Protein AF-A0A972JB15-F1 (afdb_monomer_lite)

Secondary structure (DSSP, 8-state):
--EEETTEE--SSS----TT-EEEETTEEEE-PPP---

Radius of gyration: 10.82 Å; chains: 1; bounding box: 26×16×28 Å

pLDDT: mean 92.48, std 8.55, range [61.16, 97.88]

Organism: NCBI:txid666964

Foldseek 3Di:
DLKDKQNHDDPDPDDPDDAQIWIDHDPDIDHHHDDPDD

Sequence (38 aa):
GQVEVDGKVEARKRAKLRAGQRVRFGREEIELVSAETR

Structure (mmCIF, N/CA/C/O backbone):
data_AF-A0A972JB15-F1
#
_entry.id   AF-A0A972JB15-F1
#
loop_
_atom_site.group_PDB
_atom_site.id
_atom_site.type_symbol
_atom_site.label_atom_id
_atom_site.label_alt_id
_atom_site.label_comp_id
_atom_site.label_asym_id
_atom_site.label_entity_id
_atom_site.label_seq_id
_atom_site.pdbx_PDB_ins_code
_atom_site.Cartn_x
_atom_site.Cartn_y
_atom_site.Cartn_z
_atom_site.occupancy
_atom_site.B_iso_or_equiv
_atom_site.auth_seq_id
_atom_site.auth_comp_id
_atom_site.auth_asym_id
_atom_site.auth_atom_id
_atom_site.pdbx_PDB_model_num
ATOM 1 N N . GLY A 1 1 ? -9.547 1.053 6.277 1.00 66.06 1 GLY A N 1
ATOM 2 C CA . GLY A 1 1 ? -9.468 -0.235 5.567 1.00 66.06 1 GLY A CA 1
ATOM 3 C C . GLY A 1 1 ? -8.593 -1.179 6.358 1.00 66.06 1 GLY A C 1
ATOM 4 O O . GLY A 1 1 ? -7.942 -0.741 7.291 1.00 66.06 1 GLY A O 1
ATOM 5 N N . GLN A 1 2 ? -8.557 -2.456 5.994 1.00 87.94 2 GLN A N 1
ATOM 6 C CA . GLN A 1 2 ? -7.568 -3.404 6.537 1.00 87.94 2 GLN A CA 1
ATOM 7 C C . GLN A 1 2 ? -6.154 -3.182 5.950 1.00 87.94 2 GLN A C 1
ATOM 9 O O . GLN A 1 2 ? -5.221 -3.894 6.304 1.00 87.94 2 GLN A O 1
ATOM 14 N N . VAL A 1 3 ? -6.022 -2.215 5.032 1.00 95.94 3 VAL A N 1
ATOM 15 C CA . VAL A 1 3 ? -4.782 -1.838 4.350 1.00 95.94 3 VAL A CA 1
ATOM 16 C C . VAL A 1 3 ? -4.204 -0.573 4.980 1.00 95.94 3 VAL A C 1
ATOM 18 O O . VAL A 1 3 ? -4.921 0.417 5.166 1.00 95.94 3 VAL A O 1
ATOM 21 N N . GLU A 1 4 ? -2.904 -0.594 5.237 1.00 96.88 4 GLU A N 1
ATOM 22 C CA . GLU A 1 4 ? -2.101 0.558 5.634 1.00 96.88 4 GLU A CA 1
ATOM 23 C C . GLU A 1 4 ? -1.085 0.895 4.545 1.00 96.88 4 GLU A C 1
ATOM 25 O O . GLU A 1 4 ? -0.513 0.001 3.927 1.00 96.88 4 GLU A O 1
ATOM 30 N N . VAL A 1 5 ? -0.856 2.187 4.323 1.00 97.19 5 VAL A N 1
ATOM 31 C CA . VAL A 1 5 ? 0.204 2.703 3.453 1.00 97.19 5 VAL A CA 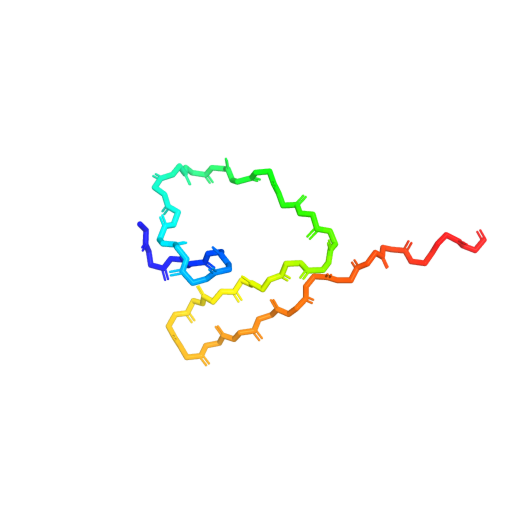1
ATOM 32 C C . VAL A 1 5 ? 1.105 3.582 4.309 1.00 97.19 5 VAL A C 1
ATOM 34 O O . VAL A 1 5 ? 0.624 4.532 4.929 1.00 97.19 5 VAL A O 1
ATOM 37 N N . ASP A 1 6 ? 2.387 3.235 4.394 1.00 96.62 6 ASP A N 1
ATOM 38 C CA . ASP A 1 6 ? 3.388 3.902 5.238 1.00 96.62 6 ASP A CA 1
ATOM 39 C C . ASP A 1 6 ? 2.921 4.055 6.702 1.00 96.62 6 ASP A C 1
ATOM 41 O O . ASP A 1 6 ? 3.045 5.112 7.324 1.00 96.62 6 ASP A O 1
ATOM 45 N N . GLY A 1 7 ? 2.302 2.999 7.241 1.00 95.56 7 GLY A N 1
ATOM 46 C CA . GLY A 1 7 ? 1.786 2.952 8.614 1.00 95.56 7 GLY A CA 1
ATOM 47 C C . GLY A 1 7 ? 0.482 3.723 8.851 1.00 95.56 7 GLY A C 1
ATOM 48 O O . GLY A 1 7 ? 0.014 3.798 9.986 1.00 95.56 7 GLY A O 1
ATOM 49 N N . LYS A 1 8 ? -0.135 4.298 7.810 1.00 95.50 8 LYS A N 1
ATOM 50 C CA . LYS A 1 8 ? -1.434 4.980 7.910 1.00 95.50 8 LYS A CA 1
ATOM 51 C C . LYS A 1 8 ? -2.528 4.143 7.267 1.00 95.50 8 LYS A C 1
ATOM 53 O O . LYS A 1 8 ? -2.421 3.761 6.105 1.00 95.50 8 LYS A O 1
ATOM 58 N N . VAL A 1 9 ? -3.615 3.910 7.998 1.00 95.81 9 VAL A N 1
ATOM 59 C CA . VAL A 1 9 ? -4.797 3.214 7.473 1.00 95.81 9 VAL A CA 1
ATOM 60 C C . VAL A 1 9 ? -5.363 3.981 6.275 1.00 95.81 9 VAL A C 1
ATOM 62 O O . VAL A 1 9 ? -5.772 5.134 6.410 1.00 95.81 9 VAL A O 1
ATOM 65 N N . GLU A 1 10 ? -5.444 3.338 5.107 1.00 96.00 10 GLU A N 1
ATOM 66 C CA . GLU A 1 10 ? -6.101 3.927 3.938 1.00 96.00 10 GLU A CA 1
ATOM 67 C C . GLU A 1 10 ? -7.616 3.684 4.024 1.00 96.00 10 GLU A C 1
ATOM 69 O O . GLU A 1 10 ? -8.110 2.569 4.254 1.00 96.00 10 GLU A O 1
ATOM 74 N N . ALA A 1 11 ? -8.371 4.769 3.882 1.00 93.88 11 ALA A N 1
ATOM 75 C CA . ALA A 1 11 ? -9.825 4.777 3.994 1.00 93.88 11 ALA A CA 1
ATOM 76 C C . ALA A 1 11 ? -10.512 4.751 2.622 1.00 93.88 11 ALA A C 1
ATOM 78 O O . ALA A 1 11 ? -11.668 4.342 2.517 1.00 93.88 11 ALA A O 1
ATOM 79 N N . ARG A 1 12 ? -9.815 5.163 1.558 1.00 93.88 12 ARG A N 1
ATOM 80 C CA . ARG A 1 12 ? -10.348 5.182 0.196 1.00 93.88 12 ARG A CA 1
ATOM 81 C C . ARG A 1 12 ? -10.212 3.817 -0.456 1.00 93.88 12 ARG A C 1
ATOM 83 O O . ARG A 1 12 ? -9.226 3.110 -0.288 1.00 93.88 12 ARG A O 1
ATOM 90 N N . LYS A 1 13 ? -11.165 3.504 -1.332 1.00 92.19 13 LYS A N 1
ATOM 91 C CA . LYS A 1 13 ? -11.114 2.300 -2.173 1.00 92.19 13 LYS A CA 1
ATOM 92 C C . LYS A 1 13 ? -9.907 2.279 -3.126 1.00 92.19 13 LYS A C 1
ATOM 94 O O . LYS A 1 13 ? -9.487 1.206 -3.540 1.00 92.19 13 LYS A O 1
ATOM 99 N N . ARG A 1 14 ? -9.382 3.447 -3.526 1.00 94.00 14 ARG A N 1
ATOM 100 C CA . ARG A 1 14 ? -8.223 3.568 -4.426 1.00 94.00 14 ARG A CA 1
ATOM 101 C C . ARG A 1 14 ? -7.209 4.563 -3.870 1.00 94.00 14 ARG A C 1
ATOM 103 O O . ARG A 1 14 ? -7.476 5.765 -3.848 1.00 94.00 14 ARG A O 1
ATOM 110 N N . ALA A 1 15 ? -6.048 4.054 -3.475 1.00 92.75 15 ALA A N 1
ATOM 111 C CA . ALA A 1 15 ? -4.886 4.861 -3.129 1.00 92.75 15 ALA A CA 1
ATOM 112 C C . ALA A 1 15 ? -4.086 5.224 -4.386 1.00 92.75 15 ALA A C 1
ATOM 114 O O . ALA A 1 15 ? -3.970 4.432 -5.320 1.00 92.75 15 ALA A O 1
ATOM 115 N N . LYS A 1 16 ? -3.486 6.416 -4.394 1.00 94.75 16 LYS A N 1
ATOM 116 C CA . LYS A 1 16 ? -2.437 6.762 -5.359 1.00 94.75 16 LYS A CA 1
ATOM 117 C C . LYS A 1 16 ? -1.102 6.302 -4.780 1.00 94.75 16 LYS A C 1
ATOM 119 O O . LYS A 1 16 ? -0.486 7.047 -4.029 1.00 94.75 16 LYS A O 1
ATOM 124 N N . LEU A 1 17 ? -0.696 5.090 -5.132 1.00 95.44 17 LEU A N 1
ATOM 125 C CA . LEU A 1 17 ? 0.549 4.484 -4.670 1.00 95.44 17 LEU A CA 1
ATOM 126 C C . LEU A 1 17 ? 1.763 5.001 -5.455 1.00 95.44 17 LEU A C 1
ATOM 128 O O . LEU A 1 17 ? 1.639 5.395 -6.620 1.00 95.44 17 LEU 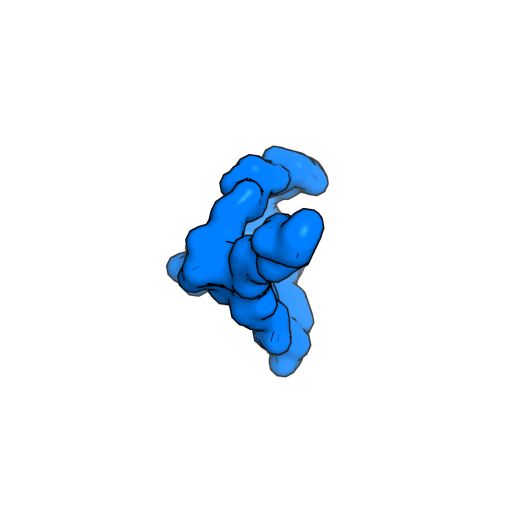A O 1
ATOM 132 N N . ARG A 1 18 ? 2.926 5.033 -4.811 1.00 96.00 18 ARG A N 1
ATOM 133 C CA . ARG A 1 18 ? 4.208 5.494 -5.355 1.00 96.00 18 ARG A CA 1
ATOM 134 C C . ARG A 1 18 ? 5.313 4.509 -4.986 1.00 96.00 18 ARG A C 1
ATOM 136 O O . ARG A 1 18 ? 5.219 3.827 -3.971 1.00 96.00 18 ARG A O 1
ATOM 143 N N . ALA A 1 19 ? 6.355 4.458 -5.812 1.00 96.75 19 ALA A N 1
ATOM 144 C CA . ALA A 1 19 ? 7.567 3.726 -5.468 1.00 96.75 19 ALA A CA 1
ATOM 145 C C . ALA A 1 19 ? 8.179 4.278 -4.164 1.00 96.75 19 ALA A C 1
ATOM 147 O O . ALA A 1 19 ? 8.070 5.474 -3.888 1.00 96.75 19 ALA A O 1
ATOM 148 N N . GLY A 1 20 ? 8.794 3.400 -3.376 1.00 96.38 20 GLY A N 1
ATOM 149 C CA . GLY A 1 20 ? 9.340 3.669 -2.045 1.00 96.38 20 GLY A CA 1
ATOM 150 C C . GLY A 1 20 ? 8.332 3.538 -0.898 1.00 96.38 20 GLY A C 1
ATOM 151 O O . GLY A 1 20 ? 8.740 3.566 0.258 1.00 96.38 20 GLY A O 1
ATOM 152 N N . GLN A 1 21 ? 7.035 3.389 -1.183 1.00 97.38 21 GLN A N 1
ATOM 153 C CA . GLN A 1 21 ? 6.027 3.201 -0.137 1.00 97.38 21 GLN A CA 1
ATOM 154 C C . GLN A 1 21 ? 5.925 1.743 0.311 1.00 97.38 21 GLN A C 1
ATOM 156 O O . GLN A 1 21 ? 6.185 0.822 -0.467 1.00 97.38 21 GLN A O 1
ATOM 161 N N . ARG A 1 22 ? 5.449 1.537 1.540 1.00 97.88 22 ARG A N 1
ATOM 162 C CA . ARG A 1 22 ? 5.127 0.217 2.097 1.00 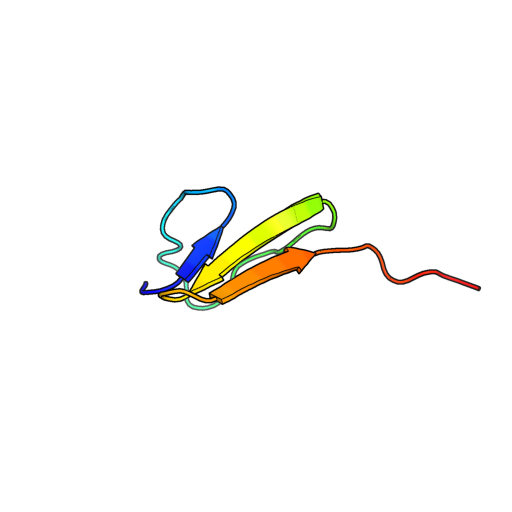97.88 22 ARG A CA 1
ATOM 163 C C . ARG A 1 22 ? 3.633 0.050 2.279 1.00 97.88 22 ARG A C 1
ATOM 165 O O . ARG A 1 22 ? 2.977 0.874 2.913 1.00 97.88 22 ARG A O 1
ATOM 172 N N . VAL A 1 23 ? 3.101 -1.035 1.732 1.00 97.31 23 VAL A N 1
ATOM 173 C CA . VAL A 1 23 ? 1.696 -1.420 1.856 1.00 97.31 23 VAL A CA 1
ATOM 174 C C . VAL A 1 23 ? 1.603 -2.628 2.773 1.00 97.31 23 VAL A C 1
ATOM 176 O O . VAL A 1 23 ? 2.240 -3.644 2.512 1.00 97.31 23 VAL A O 1
ATOM 179 N N . ARG A 1 24 ? 0.787 -2.537 3.823 1.00 97.56 24 ARG A N 1
ATOM 180 C CA . ARG A 1 24 ? 0.559 -3.624 4.779 1.00 97.56 24 ARG A CA 1
ATOM 181 C C . ARG A 1 24 ? -0.900 -4.052 4.769 1.00 97.56 24 ARG A C 1
ATOM 183 O O . ARG A 1 24 ? -1.792 -3.206 4.823 1.00 97.56 24 ARG A O 1
ATOM 190 N N . PHE A 1 25 ? -1.144 -5.356 4.736 1.00 95.50 25 PHE A N 1
ATOM 191 C CA . PHE A 1 25 ? -2.468 -5.954 4.886 1.00 95.50 25 PHE A CA 1
ATOM 192 C C . PHE A 1 25 ? -2.377 -7.151 5.834 1.00 95.50 25 PHE A C 1
ATOM 194 O O . PHE A 1 25 ? -1.776 -8.180 5.527 1.00 95.50 25 PHE A O 1
ATOM 201 N N . GLY A 1 26 ? -2.948 -7.009 7.031 1.00 91.69 26 GLY A N 1
ATOM 202 C CA . GLY A 1 26 ? -2.800 -8.014 8.082 1.00 91.69 26 GLY A CA 1
ATOM 203 C C . GLY A 1 26 ? -1.330 -8.220 8.473 1.00 91.69 26 GLY A C 1
ATOM 204 O O . GLY A 1 26 ? -0.719 -7.336 9.079 1.00 91.69 26 GLY A O 1
ATOM 205 N N . ARG A 1 27 ? -0.786 -9.402 8.154 1.00 94.62 27 ARG A N 1
ATOM 206 C CA . ARG A 1 27 ? 0.616 -9.785 8.415 1.00 94.62 27 ARG A CA 1
ATOM 207 C C . ARG A 1 27 ? 1.517 -9.674 7.184 1.00 94.62 27 ARG A C 1
ATOM 209 O O . ARG A 1 27 ? 2.718 -9.878 7.312 1.00 94.62 27 ARG A O 1
ATOM 216 N N . GLU A 1 28 ? 0.944 -9.393 6.020 1.00 96.94 28 GLU A N 1
ATOM 217 C CA . GLU A 1 28 ? 1.696 -9.233 4.781 1.00 96.94 28 GLU A CA 1
ATOM 218 C C . GLU A 1 28 ? 2.113 -7.774 4.617 1.00 96.94 28 GLU A C 1
ATOM 220 O O . GLU A 1 28 ? 1.319 -6.859 4.852 1.00 96.94 28 GLU A O 1
ATOM 225 N N . GLU A 1 29 ? 3.358 -7.569 4.199 1.00 97.19 29 GLU A N 1
ATOM 226 C CA . GLU A 1 29 ? 3.926 -6.260 3.903 1.00 97.19 29 GLU A CA 1
ATOM 227 C C . GLU A 1 29 ? 4.634 -6.311 2.548 1.00 97.19 29 GLU A C 1
ATOM 229 O O . GLU A 1 29 ? 5.352 -7.263 2.241 1.00 97.19 29 GLU A O 1
ATOM 234 N N . ILE A 1 30 ? 4.395 -5.291 1.728 1.00 96.31 30 ILE A N 1
ATOM 235 C CA . ILE A 1 30 ? 4.903 -5.173 0.364 1.00 96.31 30 ILE A CA 1
ATOM 236 C C . ILE A 1 30 ? 5.570 -3.807 0.223 1.00 96.31 30 ILE A C 1
ATOM 238 O O . ILE A 1 30 ? 4.9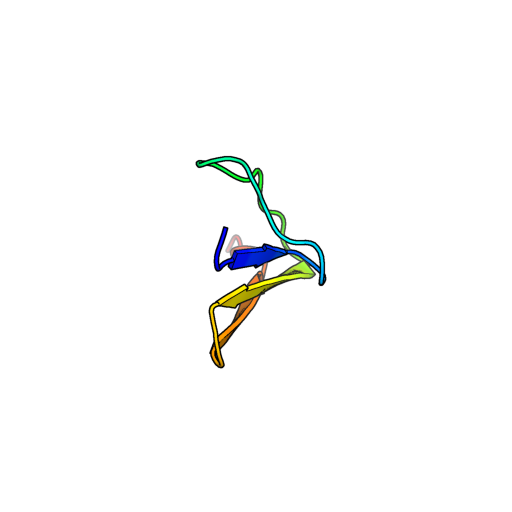32 -2.776 0.441 1.00 96.31 30 ILE A O 1
ATOM 242 N N . GLU A 1 31 ? 6.834 -3.790 -0.192 1.00 97.50 31 GLU A N 1
ATOM 243 C CA . GLU A 1 31 ? 7.522 -2.568 -0.606 1.00 97.50 31 GLU A CA 1
ATOM 244 C C . GLU A 1 31 ? 7.295 -2.326 -2.102 1.00 97.50 31 GLU A C 1
ATOM 246 O O . GLU A 1 31 ? 7.500 -3.208 -2.938 1.00 97.50 31 GLU A O 1
ATOM 251 N N . LEU A 1 32 ? 6.835 -1.126 -2.449 1.00 96.12 32 LEU A N 1
ATOM 252 C CA . LEU A 1 32 ? 6.585 -0.752 -3.832 1.00 96.12 32 LEU A CA 1
ATOM 253 C C . LEU A 1 32 ? 7.878 -0.269 -4.474 1.00 96.12 32 LEU A C 1
ATOM 255 O O . LEU A 1 32 ? 8.397 0.787 -4.128 1.00 96.12 32 LEU A O 1
ATOM 259 N N . VAL A 1 33 ? 8.365 -1.004 -5.464 1.00 95.81 33 VAL A N 1
ATOM 260 C CA . VAL A 1 33 ? 9.534 -0.614 -6.260 1.00 95.81 33 VAL A CA 1
ATOM 261 C C . VAL A 1 33 ? 9.095 0.043 -7.567 1.00 95.81 33 VAL A C 1
ATOM 263 O O . VAL A 1 33 ? 8.009 -0.231 -8.085 1.00 95.81 33 VAL A O 1
ATOM 266 N N . SER A 1 34 ? 9.913 0.947 -8.108 1.00 93.50 34 SER A N 1
ATOM 267 C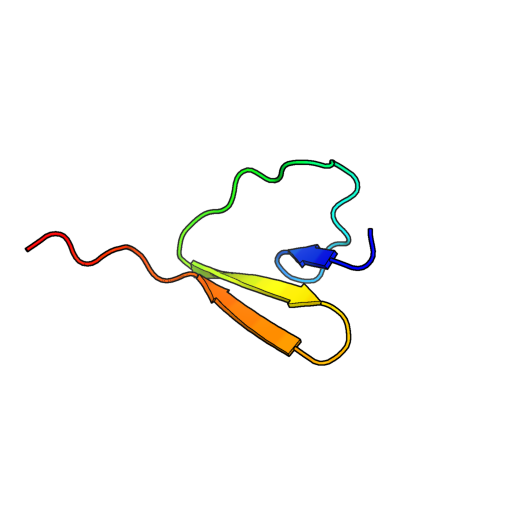 CA . SER A 1 34 ? 9.671 1.475 -9.452 1.00 93.50 34 SER A CA 1
ATOM 268 C C . SER A 1 34 ? 9.817 0.349 -10.467 1.00 93.50 34 SER A C 1
ATOM 270 O O . SER A 1 34 ? 10.744 -0.453 -10.362 1.00 93.50 34 SER A O 1
ATOM 272 N N . ALA A 1 35 ? 8.948 0.323 -11.476 1.00 86.31 35 ALA A N 1
ATOM 273 C CA . ALA A 1 35 ? 9.186 -0.525 -12.632 1.00 86.31 35 ALA A CA 1
ATOM 274 C C . ALA A 1 35 ? 10.510 -0.095 -13.277 1.00 86.31 35 ALA A C 1
ATOM 276 O O . ALA A 1 35 ? 10.668 1.068 -13.65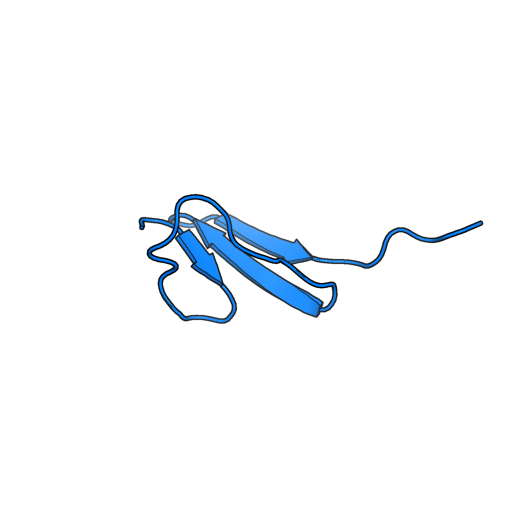7 1.00 86.31 35 ALA A O 1
ATOM 277 N N . GLU A 1 36 ? 11.465 -1.017 -13.352 1.00 82.62 36 GLU A N 1
ATOM 278 C CA . GLU A 1 36 ? 12.701 -0.807 -14.094 1.00 82.62 36 GLU A CA 1
ATOM 279 C C . GLU A 1 36 ? 12.311 -0.562 -15.555 1.00 82.62 36 GLU A C 1
ATOM 281 O O . GLU A 1 36 ? 11.777 -1.444 -16.228 1.00 82.62 36 GLU A O 1
ATOM 286 N N . THR A 1 37 ? 12.486 0.672 -16.023 1.00 69.19 37 THR A N 1
ATOM 287 C CA . THR A 1 37 ? 12.346 0.981 -17.446 1.00 69.19 37 THR A CA 1
ATOM 288 C C . THR A 1 37 ? 13.668 0.593 -18.088 1.00 69.19 37 THR A C 1
ATOM 290 O O . THR A 1 37 ? 14.679 1.241 -17.821 1.00 69.19 37 THR A O 1
ATOM 293 N N . ARG A 1 38 ? 13.665 -0.502 -18.848 1.00 61.16 38 ARG A N 1
ATOM 294 C CA . ARG A 1 38 ? 14.792 -0.917 -19.688 1.00 61.16 38 ARG A CA 1
ATOM 295 C C . ARG A 1 38 ? 14.664 -0.341 -21.086 1.00 61.16 38 ARG A C 1
ATOM 297 O O . ARG A 1 38 ? 13.509 -0.202 -21.546 1.00 61.16 38 ARG A O 1
#

InterPro domains:
  IPR036986 RNA-binding S4 domain superfamily [G3DSA:3.10.290.10] (1-34)